Protein AF-A0A7C1VU36-F1 (afdb_monomer_lite)

Secondary structure (DSSP, 8-state):
-EES-B-TT-B-TT-B-TT-BEES-EEES-B-TT-B-GGG-B-GGG-EEESEEE-HHHHHHHHHHH-S-TT--EEEPP-

Radius of gyration: 11.1 Å; chains: 1; bounding box: 26×27×23 Å

Structure (mmCIF, N/CA/C/O backbone):
data_AF-A0A7C1VU36-F1
#
_entry.id   AF-A0A7C1VU36-F1
#
loop_
_atom_site.group_PDB
_atom_site.id
_atom_site.type_symbol
_atom_site.label_atom_id
_atom_site.label_alt_id
_atom_site.label_comp_id
_atom_site.label_asym_id
_atom_site.label_entity_id
_atom_site.label_seq_id
_atom_site.pdbx_PDB_ins_code
_atom_site.Cartn_x
_atom_site.Cartn_y
_atom_site.Cartn_z
_atom_site.occupancy
_atom_site.B_iso_or_equiv
_atom_site.auth_seq_id
_atom_site.auth_comp_id
_atom_site.auth_asym_id
_atom_site.auth_atom_id
_atom_site.pdbx_PDB_model_num
ATOM 1 N N . GLU A 1 1 ? 1.189 -12.993 1.265 1.00 84.56 1 GLU A N 1
ATOM 2 C CA . GLU A 1 1 ? 2.550 -12.415 1.268 1.00 84.56 1 GLU A CA 1
ATOM 3 C C . GLU A 1 1 ? 2.923 -11.986 -0.146 1.00 84.56 1 GLU A C 1
ATOM 5 O O . GLU A 1 1 ? 2.726 -12.772 -1.065 1.00 84.56 1 GLU A O 1
ATOM 10 N N . LEU A 1 2 ? 3.416 -10.757 -0.325 1.00 88.69 2 LEU A N 1
ATOM 11 C CA . LEU A 1 2 ? 3.860 -10.207 -1.610 1.00 88.69 2 LEU A CA 1
ATOM 12 C C . LEU A 1 2 ? 5.233 -9.552 -1.443 1.00 88.69 2 LEU A C 1
ATOM 14 O O . LEU A 1 2 ? 5.433 -8.751 -0.531 1.00 88.69 2 LEU A O 1
ATOM 18 N N . ARG A 1 3 ? 6.174 -9.870 -2.337 1.00 91.56 3 ARG A N 1
ATOM 19 C CA . ARG A 1 3 ? 7.539 -9.332 -2.302 1.00 91.56 3 ARG A CA 1
ATOM 20 C C . ARG A 1 3 ? 7.910 -8.735 -3.651 1.00 91.56 3 ARG A C 1
ATOM 22 O O . ARG A 1 3 ? 7.795 -9.429 -4.658 1.00 91.56 3 ARG A O 1
ATOM 29 N N . LYS A 1 4 ? 8.383 -7.484 -3.665 1.00 92.31 4 LYS A N 1
ATOM 30 C CA . LYS A 1 4 ? 8.875 -6.778 -4.868 1.00 92.31 4 LYS A CA 1
ATOM 31 C C . LYS A 1 4 ? 7.889 -6.763 -6.044 1.00 92.31 4 LYS A C 1
ATOM 33 O O . LYS A 1 4 ? 8.294 -6.795 -7.202 1.00 92.31 4 LYS A O 1
ATOM 38 N N . VAL A 1 5 ? 6.595 -6.752 -5.734 1.00 96.25 5 VAL A N 1
ATOM 39 C CA . VAL A 1 5 ? 5.525 -6.646 -6.731 1.00 96.25 5 VAL A CA 1
ATOM 40 C C . VAL A 1 5 ? 5.361 -5.184 -7.132 1.00 96.25 5 VAL A C 1
ATOM 42 O O . VAL A 1 5 ? 5.497 -4.292 -6.294 1.00 96.25 5 VAL A O 1
ATOM 45 N N . ASP A 1 6 ? 5.061 -4.956 -8.405 1.00 97.06 6 ASP A N 1
ATOM 46 C CA . ASP A 1 6 ? 4.723 -3.648 -8.949 1.00 97.06 6 ASP A CA 1
ATOM 47 C C . ASP A 1 6 ? 3.212 -3.581 -9.221 1.00 97.06 6 ASP A C 1
ATOM 49 O O . ASP A 1 6 ? 2.679 -4.369 -10.002 1.00 97.06 6 ASP A O 1
ATOM 53 N N . PHE A 1 7 ? 2.529 -2.656 -8.547 1.00 97.88 7 PHE A N 1
ATOM 54 C CA . PHE A 1 7 ? 1.107 -2.355 -8.716 1.00 97.88 7 PHE A CA 1
ATOM 55 C C . PHE A 1 7 ? 0.882 -1.058 -9.503 1.00 97.88 7 PHE A C 1
ATOM 57 O O . PHE A 1 7 ? -0.092 -0.343 -9.260 1.00 97.88 7 PHE A O 1
ATOM 64 N N . THR A 1 8 ? 1.789 -0.714 -10.418 1.00 98.12 8 THR A N 1
ATOM 65 C CA . THR A 1 8 ? 1.643 0.470 -11.264 1.00 98.12 8 THR A CA 1
ATOM 66 C C . THR A 1 8 ? 0.292 0.473 -11.989 1.00 98.12 8 THR A C 1
ATOM 68 O O . THR A 1 8 ? -0.084 -0.517 -12.611 1.00 98.12 8 THR A O 1
ATOM 71 N N . ASP A 1 9 ? -0.439 1.588 -11.884 1.00 98.38 9 ASP A N 1
ATOM 72 C CA . ASP A 1 9 ? -1.773 1.819 -12.465 1.00 98.38 9 ASP A CA 1
ATOM 73 C C . ASP A 1 9 ? -2.873 0.831 -12.002 1.00 98.38 9 ASP A C 1
ATOM 75 O O . ASP A 1 9 ? -3.957 0.782 -12.587 1.00 98.38 9 ASP A O 1
ATOM 79 N N . ALA A 1 10 ? -2.637 0.050 -10.941 1.00 98.38 10 ALA A N 1
ATOM 80 C CA . ALA A 1 10 ? -3.616 -0.912 -10.440 1.00 98.38 10 ALA A CA 1
ATOM 81 C C . ALA A 1 10 ? -4.796 -0.229 -9.728 1.00 98.38 10 ALA A C 1
ATOM 83 O O . ALA A 1 10 ? -4.607 0.647 -8.876 1.00 98.38 10 ALA A O 1
ATOM 84 N N . ASP A 1 11 ? -6.015 -0.699 -10.006 1.00 98.31 11 ASP A N 1
ATOM 85 C CA . ASP A 1 11 ? -7.201 -0.350 -9.223 1.00 98.31 11 ASP A CA 1
ATOM 86 C C . ASP A 1 11 ? -7.414 -1.374 -8.104 1.00 98.31 11 ASP A C 1
ATOM 88 O O . ASP A 1 11 ? -7.770 -2.526 -8.353 1.00 98.31 11 ASP A O 1
ATOM 92 N N . LEU A 1 12 ? -7.156 -0.955 -6.867 1.00 98.00 12 LEU A N 1
ATOM 93 C CA . LEU A 1 12 ? -7.308 -1.762 -5.655 1.00 98.00 12 LEU A CA 1
ATOM 94 C C . LEU A 1 12 ? -8.407 -1.183 -4.751 1.00 98.00 12 LEU A C 1
ATOM 96 O O . LEU A 1 12 ? -8.447 -1.475 -3.554 1.00 98.00 12 LEU A O 1
ATOM 100 N N . ALA A 1 13 ? -9.291 -0.338 -5.291 1.00 97.62 13 ALA A N 1
ATOM 101 C CA . ALA A 1 13 ? -10.328 0.302 -4.499 1.00 97.62 13 ALA A CA 1
ATOM 102 C C . ALA A 1 13 ? -11.217 -0.720 -3.781 1.00 97.62 13 ALA A C 1
ATOM 104 O O . ALA A 1 13 ? -11.707 -1.681 -4.372 1.00 97.62 13 ALA A O 1
ATOM 105 N N . GLY A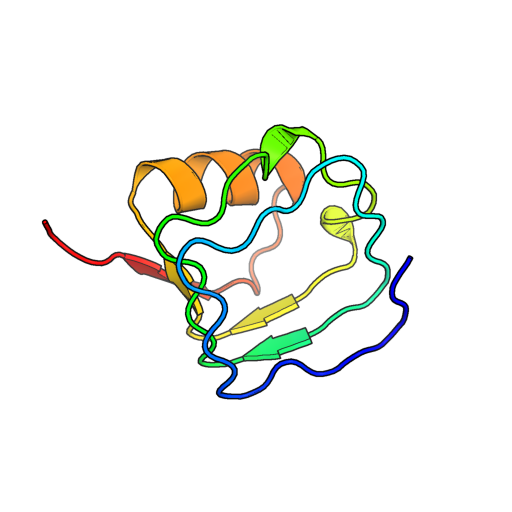 1 14 ? -11.443 -0.495 -2.487 1.00 97.69 14 GLY A N 1
ATOM 106 C CA . GLY A 1 14 ? -12.275 -1.372 -1.661 1.00 97.69 14 GLY A CA 1
ATOM 107 C C . GLY A 1 14 ? -11.674 -2.744 -1.336 1.00 97.69 14 GLY A C 1
ATOM 108 O O . GLY A 1 14 ? -12.359 -3.537 -0.685 1.00 97.69 14 GLY A O 1
ATOM 109 N N . ALA A 1 15 ? -10.441 -3.038 -1.769 1.00 98.00 15 ALA A N 1
ATOM 110 C CA . ALA A 1 15 ? -9.792 -4.315 -1.494 1.00 98.00 15 ALA A CA 1
ATOM 111 C C . ALA A 1 15 ? -9.582 -4.540 0.013 1.00 98.00 15 ALA A C 1
ATOM 113 O O . ALA A 1 15 ? -9.448 -3.598 0.797 1.00 98.00 15 ALA A O 1
ATOM 114 N N . ASP A 1 16 ? -9.555 -5.807 0.413 1.00 97.25 16 ASP A N 1
ATOM 115 C CA . ASP A 1 16 ? -9.320 -6.209 1.796 1.00 97.25 16 ASP A CA 1
ATOM 116 C C . ASP A 1 16 ? -7.843 -6.554 2.003 1.00 97.25 16 ASP A C 1
ATOM 118 O O . ASP A 1 16 ? -7.302 -7.396 1.281 1.00 97.25 16 ASP A O 1
ATOM 122 N N . PHE A 1 17 ? -7.181 -5.855 2.929 1.00 95.69 17 PHE A N 1
ATOM 123 C CA . PHE A 1 17 ? -5.766 -6.045 3.253 1.00 95.69 17 PHE A CA 1
ATOM 124 C C . PHE A 1 17 ? -5.561 -6.765 4.603 1.00 95.69 17 PHE A C 1
ATOM 126 O O . PHE A 1 17 ? -4.468 -6.701 5.175 1.00 95.69 17 PHE A O 1
ATOM 133 N N . ASP A 1 18 ? -6.577 -7.483 5.098 1.00 95.19 18 ASP A N 1
ATOM 134 C CA . ASP A 1 18 ? -6.468 -8.268 6.331 1.00 95.19 18 ASP A CA 1
ATOM 135 C C . ASP A 1 18 ? -5.307 -9.279 6.272 1.00 95.19 18 ASP A C 1
ATOM 137 O O . ASP A 1 18 ? -5.133 -10.014 5.297 1.00 95.19 18 ASP A O 1
ATOM 141 N N . ASP A 1 19 ? -4.472 -9.254 7.313 1.00 93.19 19 ASP A N 1
ATOM 142 C CA . ASP A 1 19 ? -3.237 -10.041 7.476 1.00 93.19 19 ASP A CA 1
ATOM 143 C C . ASP A 1 19 ? -2.296 -10.082 6.245 1.00 93.19 19 ASP A C 1
ATOM 145 O O . ASP A 1 19 ? -1.526 -11.028 6.027 1.00 93.19 19 ASP A O 1
ATOM 149 N N . VAL A 1 20 ? -2.299 -9.031 5.419 1.00 95.38 20 VAL A N 1
ATOM 150 C CA . VAL A 1 20 ? -1.375 -8.934 4.285 1.00 95.38 20 VAL A CA 1
ATOM 151 C C . VAL A 1 20 ? 0.037 -8.594 4.770 1.00 95.38 20 VAL A C 1
ATOM 153 O O . VAL A 1 20 ? 0.270 -7.693 5.574 1.00 95.38 20 VAL A O 1
ATOM 156 N N . THR A 1 21 ? 1.022 -9.308 4.224 1.00 95.69 21 THR A N 1
ATOM 157 C CA . THR A 1 21 ? 2.451 -8.998 4.383 1.00 95.69 21 THR A CA 1
ATOM 158 C C . THR A 1 21 ? 3.014 -8.499 3.058 1.00 95.69 21 THR A C 1
ATOM 160 O O . THR A 1 21 ? 2.945 -9.227 2.060 1.00 95.69 21 THR A O 1
ATOM 163 N N . LEU A 1 22 ? 3.568 -7.285 3.063 1.00 94.25 22 LEU A N 1
ATOM 164 C CA . LEU A 1 22 ? 4.210 -6.626 1.926 1.00 94.25 22 LEU A CA 1
ATOM 165 C C . LEU A 1 22 ? 5.694 -6.397 2.228 1.00 94.25 22 LEU A C 1
ATOM 167 O O . LEU A 1 22 ? 6.040 -5.962 3.319 1.00 94.25 22 LEU A O 1
ATOM 171 N N . ASP A 1 23 ? 6.570 -6.639 1.258 1.00 93.00 23 ASP A N 1
ATOM 172 C CA . ASP A 1 23 ? 7.993 -6.305 1.377 1.00 93.00 23 ASP A CA 1
ATOM 173 C C . ASP A 1 23 ? 8.539 -5.759 0.053 1.00 93.00 23 ASP A C 1
ATOM 175 O O . ASP A 1 23 ? 8.517 -6.440 -0.977 1.00 93.00 23 ASP A O 1
ATOM 179 N N . GLY A 1 24 ? 9.006 -4.509 0.061 1.00 91.50 24 GLY A N 1
ATOM 180 C CA . GLY A 1 24 ? 9.571 -3.866 -1.130 1.00 91.50 24 GLY A CA 1
ATOM 181 C C . GLY A 1 24 ? 8.576 -3.678 -2.278 1.00 91.50 24 GLY A C 1
ATOM 182 O O . GLY A 1 24 ? 8.986 -3.702 -3.435 1.00 91.50 24 GLY A O 1
ATOM 183 N N . VAL A 1 25 ? 7.276 -3.582 -1.988 1.00 96.06 25 VAL A N 1
ATOM 184 C CA . VAL A 1 25 ? 6.221 -3.441 -3.003 1.00 96.06 25 VAL A CA 1
ATOM 185 C C . VAL A 1 25 ? 6.141 -1.995 -3.496 1.00 96.06 25 VAL A C 1
ATOM 187 O O . VAL A 1 25 ? 6.275 -1.050 -2.713 1.00 96.06 25 VAL A O 1
ATOM 190 N N . TYR A 1 26 ? 5.904 -1.831 -4.796 1.00 96.06 26 TYR A N 1
ATOM 191 C CA . TYR A 1 26 ? 5.768 -0.536 -5.453 1.00 96.06 26 TYR A CA 1
ATOM 192 C C . TYR A 1 26 ? 4.303 -0.254 -5.779 1.00 96.06 26 TYR A C 1
ATOM 194 O O . TYR A 1 26 ? 3.663 -0.996 -6.521 1.00 96.06 26 TYR A O 1
ATOM 202 N N . PHE A 1 27 ? 3.786 0.850 -5.248 1.00 97.44 27 PHE A N 1
ATOM 203 C CA . PHE A 1 27 ? 2.495 1.420 -5.611 1.00 97.44 27 PHE A CA 1
ATOM 204 C C . PHE A 1 27 ? 2.748 2.712 -6.385 1.00 97.44 27 PHE A C 1
ATOM 206 O O . PHE A 1 27 ? 3.227 3.696 -5.821 1.00 97.44 27 PHE A O 1
ATOM 213 N N . CYS A 1 28 ? 2.454 2.717 -7.682 1.00 97.81 28 CYS A N 1
ATOM 214 C CA . CYS A 1 28 ? 2.660 3.879 -8.542 1.00 97.81 28 CYS A CA 1
ATOM 215 C C . CYS A 1 28 ? 1.373 4.183 -9.304 1.00 97.81 28 CYS A C 1
ATOM 217 O O . CYS A 1 28 ? 0.880 3.328 -10.029 1.00 97.81 28 CYS A O 1
ATOM 219 N N . ARG A 1 29 ? 0.796 5.376 -9.132 1.00 98.31 29 ARG A N 1
ATOM 220 C CA . ARG A 1 29 ? -0.491 5.760 -9.748 1.00 98.31 29 ARG A CA 1
ATOM 221 C C . ARG A 1 29 ? -1.631 4.761 -9.492 1.00 98.31 29 ARG A C 1
ATOM 223 O O . ARG A 1 29 ? -2.585 4.687 -10.259 1.00 98.31 29 ARG A O 1
ATOM 230 N N . SER A 1 30 ? -1.534 3.986 -8.415 1.00 98.44 30 SER A N 1
ATOM 231 C CA . SER A 1 30 ? -2.552 3.015 -8.034 1.00 98.44 30 SER A CA 1
ATOM 232 C C . SER A 1 30 ? -3.663 3.668 -7.216 1.00 98.44 30 SER A C 1
ATOM 234 O O . SER A 1 30 ? -3.497 4.743 -6.627 1.00 98.44 30 SER A O 1
ATOM 236 N N . ASN A 1 31 ? -4.809 2.997 -7.160 1.00 98.44 31 ASN A N 1
ATOM 237 C CA . ASN A 1 31 ? -5.966 3.440 -6.398 1.00 98.44 31 ASN A CA 1
ATOM 238 C C . ASN A 1 31 ? -6.175 2.562 -5.163 1.00 98.44 31 ASN A C 1
ATOM 240 O O . ASN A 1 31 ? -6.581 1.413 -5.289 1.00 98.44 31 ASN A O 1
ATOM 244 N N . LEU A 1 32 ? -5.933 3.115 -3.972 1.00 97.81 32 LEU A N 1
ATOM 245 C CA . LEU A 1 32 ? -6.174 2.443 -2.691 1.00 97.81 32 LEU A CA 1
ATOM 246 C C . LEU A 1 32 ? -7.440 2.956 -1.988 1.00 97.81 32 LEU A C 1
ATOM 248 O O . LEU A 1 32 ? -7.669 2.637 -0.822 1.00 97.81 32 LEU A O 1
ATOM 252 N N . VAL A 1 33 ? -8.280 3.762 -2.646 1.00 97.75 33 VAL A N 1
ATOM 253 C CA . VAL A 1 33 ? -9.461 4.360 -2.004 1.00 97.75 33 VAL A CA 1
ATOM 254 C C . VAL A 1 33 ? -10.399 3.282 -1.465 1.00 97.75 33 VAL A C 1
ATOM 256 O O . VAL A 1 33 ? -10.876 2.418 -2.194 1.00 97.75 33 VAL A O 1
ATOM 259 N N . GLY A 1 34 ? -10.702 3.357 -0.171 1.00 97.00 34 GLY A N 1
ATOM 260 C CA . GLY A 1 34 ? -11.628 2.435 0.490 1.00 97.00 34 GLY A CA 1
ATOM 261 C C . GLY A 1 34 ? -11.052 1.053 0.808 1.00 97.00 34 GLY A C 1
ATOM 262 O O . GLY A 1 34 ? -11.795 0.221 1.321 1.00 97.00 34 GLY A O 1
ATOM 263 N N . VAL A 1 35 ? -9.764 0.805 0.535 1.00 97.12 35 VAL A N 1
ATOM 264 C CA . VAL A 1 35 ? -9.043 -0.358 1.074 1.00 97.12 35 VAL A CA 1
ATOM 265 C C . VAL A 1 35 ? -9.238 -0.450 2.586 1.00 97.12 35 VAL A C 1
ATOM 267 O O . VAL A 1 35 ? -9.149 0.560 3.294 1.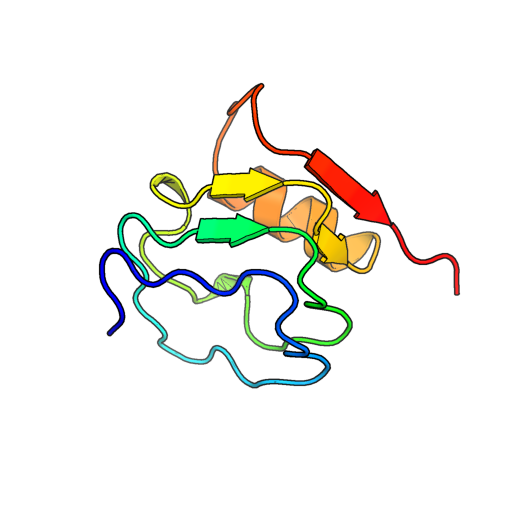00 97.12 35 VAL A O 1
ATOM 270 N N . LYS A 1 36 ? -9.509 -1.670 3.049 1.00 96.94 36 LYS A N 1
ATOM 271 C CA . LYS A 1 36 ? -9.809 -2.017 4.442 1.00 96.94 36 LYS A CA 1
ATOM 272 C C . LYS A 1 36 ? -8.585 -2.626 5.120 1.00 96.94 36 LYS A C 1
ATOM 274 O O . LYS A 1 36 ? -7.760 -3.223 4.436 1.00 96.94 36 LYS A O 1
ATOM 279 N N . ASN A 1 37 ? -8.516 -2.527 6.447 1.00 96.62 37 ASN A N 1
ATOM 280 C CA . ASN A 1 37 ? -7.509 -3.198 7.277 1.00 96.62 37 ASN A CA 1
ATOM 281 C C . ASN A 1 37 ? -6.058 -2.801 6.920 1.00 96.62 37 ASN A C 1
ATOM 283 O O . ASN A 1 37 ? -5.139 -3.616 6.945 1.00 96.62 37 ASN A O 1
ATOM 287 N N . ILE A 1 38 ? -5.832 -1.530 6.563 1.00 94.75 38 ILE A N 1
ATOM 288 C CA . ILE A 1 38 ? -4.488 -1.011 6.242 1.00 94.75 38 ILE A CA 1
ATOM 289 C C . ILE A 1 38 ? -3.584 -1.100 7.474 1.00 94.75 38 ILE A C 1
ATOM 291 O O . ILE A 1 38 ? -2.422 -1.476 7.368 1.00 94.75 38 ILE A O 1
ATOM 295 N N . GLU A 1 39 ? -4.131 -0.801 8.646 1.00 93.25 39 GLU A N 1
ATOM 296 C CA . GLU A 1 39 ? -3.453 -0.794 9.937 1.00 93.25 39 GLU A CA 1
ATOM 297 C C . GLU A 1 39 ? -2.905 -2.164 10.364 1.00 93.25 39 GLU A C 1
ATOM 299 O O . GLU A 1 39 ? -1.996 -2.225 11.193 1.00 93.25 39 GLU A O 1
ATOM 304 N N . THR A 1 40 ? -3.415 -3.263 9.795 1.00 94.50 40 THR A N 1
ATOM 305 C CA . THR A 1 40 ? -2.947 -4.626 10.100 1.00 94.50 40 THR A CA 1
ATOM 306 C C . THR A 1 40 ? -1.822 -5.099 9.181 1.00 94.50 40 THR A C 1
ATOM 308 O O . THR A 1 40 ? -1.217 -6.144 9.433 1.00 94.50 40 THR A O 1
ATOM 311 N N . VAL A 1 41 ? -1.523 -4.350 8.116 1.00 94.31 41 VAL A 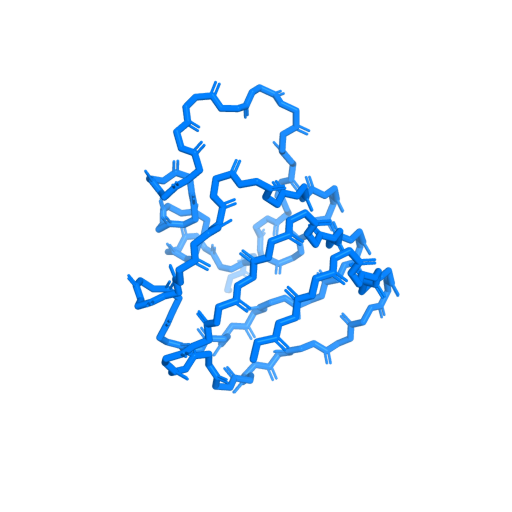N 1
ATOM 312 C CA . VAL A 1 41 ? -0.539 -4.744 7.103 1.00 94.31 41 VAL A CA 1
ATOM 313 C C . VAL A 1 41 ? 0.873 -4.738 7.676 1.00 94.31 41 VAL A C 1
ATOM 315 O O . VAL A 1 41 ? 1.346 -3.762 8.262 1.00 94.31 41 VAL A O 1
ATOM 318 N N . LYS A 1 42 ? 1.603 -5.823 7.431 1.00 94.50 42 LYS A N 1
ATOM 319 C CA . LYS A 1 42 ? 3.004 -5.968 7.842 1.00 94.50 42 LYS A CA 1
ATOM 320 C C . LYS A 1 42 ? 3.939 -5.528 6.716 1.00 94.50 42 LYS A C 1
ATOM 322 O O . LYS A 1 42 ? 3.700 -5.834 5.551 1.00 94.50 42 LYS A O 1
ATOM 327 N N . GLY A 1 43 ? 5.032 -4.853 7.081 1.00 90.94 43 GLY A N 1
ATOM 328 C CA . GLY A 1 43 ? 6.135 -4.511 6.170 1.00 90.94 43 GLY A CA 1
ATOM 329 C C . GLY A 1 43 ? 5.923 -3.274 5.282 1.00 90.94 43 GLY A C 1
ATOM 330 O O . GLY A 1 43 ? 6.726 -3.008 4.386 1.00 90.94 43 GLY A O 1
ATOM 331 N N . PHE A 1 44 ? 4.911 -2.446 5.576 1.00 88.00 44 PHE A N 1
ATOM 332 C CA . PHE A 1 44 ? 4.669 -1.188 4.855 1.00 88.00 44 PHE A CA 1
ATOM 333 C C . PHE A 1 44 ? 5.874 -0.241 4.814 1.00 88.00 44 PHE A C 1
ATOM 335 O O . PHE A 1 44 ? 6.055 0.452 3.817 1.00 88.00 44 PHE A O 1
ATOM 342 N N . GLY A 1 45 ? 6.723 -0.240 5.848 1.00 89.19 45 GLY A N 1
ATOM 343 C CA . GLY A 1 45 ? 7.927 0.599 5.903 1.00 89.19 45 GLY A CA 1
ATOM 344 C C . GLY A 1 45 ? 8.921 0.372 4.758 1.00 89.19 45 GLY A C 1
ATOM 345 O O . GLY A 1 45 ? 9.702 1.268 4.453 1.00 89.19 45 GLY A O 1
ATOM 346 N N . ASN A 1 46 ? 8.861 -0.782 4.084 1.00 90.75 46 ASN A N 1
ATOM 347 C CA . ASN A 1 46 ? 9.701 -1.087 2.924 1.00 90.75 46 ASN A CA 1
ATOM 348 C C . ASN A 1 46 ? 9.014 -0.780 1.583 1.00 90.75 46 ASN A C 1
ATOM 350 O O . ASN A 1 46 ? 9.613 -0.991 0.532 1.00 90.75 46 ASN A O 1
ATOM 354 N N . CYS A 1 47 ? 7.754 -0.339 1.592 1.00 93.31 47 CYS A N 1
ATOM 355 C CA . CYS A 1 47 ? 6.993 -0.062 0.378 1.00 93.31 47 CYS A CA 1
ATOM 356 C C . CYS A 1 47 ? 7.213 1.372 -0.113 1.00 93.31 47 CYS A C 1
A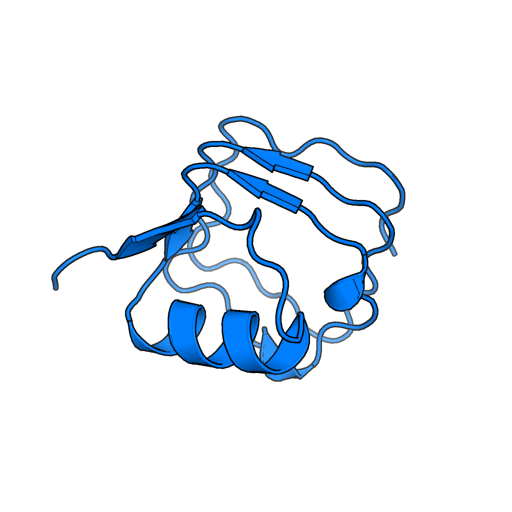TOM 358 O O . CYS A 1 47 ? 7.510 2.289 0.658 1.00 93.31 47 CYS A O 1
ATOM 360 N N . VAL A 1 48 ? 7.020 1.567 -1.416 1.00 94.31 48 VAL A N 1
ATOM 361 C CA . VAL A 1 48 ? 7.146 2.870 -2.075 1.00 94.31 48 VAL A CA 1
ATOM 362 C C . VAL A 1 48 ? 5.799 3.277 -2.656 1.00 94.31 48 VAL A C 1
ATOM 364 O O . VAL A 1 48 ? 5.138 2.474 -3.314 1.00 94.31 48 VAL A O 1
ATOM 367 N N . PHE A 1 49 ? 5.415 4.534 -2.438 1.00 96.12 49 PHE A N 1
ATOM 368 C CA . PHE A 1 49 ? 4.159 5.115 -2.906 1.00 96.12 49 PHE A CA 1
ATOM 369 C C . PHE A 1 49 ? 4.444 6.342 -3.764 1.00 96.12 49 PHE A C 1
ATOM 371 O O . PHE A 1 49 ? 4.969 7.342 -3.275 1.00 96.12 49 PHE A O 1
ATOM 378 N N . VAL A 1 50 ? 4.075 6.291 -5.039 1.00 96.62 50 VAL A N 1
ATOM 379 C CA . VAL A 1 50 ? 4.230 7.403 -5.980 1.00 96.62 50 VAL A CA 1
ATOM 380 C C . VAL A 1 50 ? 2.882 7.710 -6.610 1.00 96.62 50 VAL A C 1
ATOM 382 O O . VAL A 1 50 ? 2.311 6.867 -7.289 1.00 96.62 50 VAL A O 1
ATOM 385 N N . ASP A 1 51 ? 2.369 8.920 -6.395 1.00 97.56 51 ASP A N 1
ATOM 386 C CA . ASP A 1 51 ? 1.099 9.381 -6.974 1.00 97.56 51 ASP A CA 1
ATOM 387 C C . ASP A 1 51 ? -0.094 8.450 -6.651 1.00 97.56 51 ASP A C 1
ATOM 389 O O . ASP A 1 51 ? -0.983 8.248 -7.474 1.00 97.56 51 ASP A O 1
ATOM 393 N N . VAL A 1 52 ? -0.117 7.868 -5.447 1.00 97.56 52 VAL A N 1
ATOM 394 C CA . VAL A 1 52 ? -1.143 6.890 -5.037 1.00 97.56 52 VAL A CA 1
ATOM 395 C C . VAL A 1 52 ? -2.405 7.597 -4.551 1.00 97.56 52 VAL A C 1
ATOM 397 O O . VAL A 1 52 ? -2.334 8.483 -3.695 1.00 97.56 52 VAL A O 1
ATOM 400 N N . LEU A 1 53 ? -3.565 7.192 -5.070 1.00 98.38 53 LEU A N 1
ATOM 401 C CA . LEU A 1 53 ? -4.858 7.751 -4.682 1.00 98.38 53 LEU A CA 1
ATOM 402 C C . LEU A 1 53 ? -5.362 7.111 -3.380 1.00 98.38 53 LEU A C 1
ATOM 404 O O . LEU A 1 53 ? -5.499 5.892 -3.290 1.00 98.38 53 LEU A O 1
ATOM 408 N N . VAL A 1 54 ? -5.671 7.944 -2.386 1.00 97.88 54 VAL A N 1
ATOM 409 C CA . VAL A 1 54 ? -6.112 7.538 -1.038 1.00 97.88 54 VAL A CA 1
ATOM 410 C C . VAL A 1 54 ? -7.177 8.492 -0.491 1.00 97.88 54 VAL A C 1
ATOM 412 O O . VAL A 1 54 ? -7.341 9.614 -0.981 1.00 97.88 54 VAL A O 1
ATOM 415 N N . THR A 1 55 ? -7.897 8.084 0.556 1.00 97.62 55 THR A N 1
ATOM 416 C CA . THR A 1 55 ? -8.653 9.025 1.401 1.00 97.62 55 THR A CA 1
ATOM 417 C C . THR A 1 55 ? -7.729 9.756 2.382 1.00 97.62 55 THR A C 1
ATOM 419 O O . THR A 1 55 ? -6.579 9.365 2.588 1.00 97.62 55 THR A O 1
ATOM 422 N N . GLY A 1 56 ? -8.229 10.824 3.016 1.00 96.19 56 GLY A N 1
ATOM 423 C CA . GLY A 1 56 ? -7.474 11.541 4.051 1.00 96.19 56 GLY A CA 1
ATOM 424 C C . GLY A 1 56 ? -7.101 10.651 5.242 1.00 96.19 56 GLY A C 1
ATOM 425 O O . GLY A 1 56 ? -5.979 10.731 5.735 1.00 96.19 56 GLY A O 1
ATOM 426 N N . GLU A 1 57 ? -8.006 9.758 5.646 1.00 95.12 57 GLU A N 1
ATOM 427 C CA . GLU A 1 57 ? -7.760 8.808 6.735 1.00 95.12 57 GLU A CA 1
ATOM 428 C C . GLU A 1 57 ? -6.726 7.747 6.346 1.00 95.12 57 GLU A C 1
ATOM 430 O O . GLU A 1 57 ? -5.777 7.505 7.083 1.00 95.12 57 GLU A O 1
ATOM 435 N N . GLN A 1 58 ? -6.842 7.173 5.147 1.00 95.69 58 GLN A N 1
ATOM 436 C CA . GLN A 1 58 ? -5.866 6.195 4.662 1.00 95.69 58 GLN A CA 1
ATOM 437 C C . GLN A 1 58 ? -4.470 6.803 4.536 1.00 95.69 58 GLN A C 1
ATOM 439 O O . GLN A 1 58 ? -3.494 6.160 4.906 1.00 95.69 58 GLN A O 1
ATOM 444 N N . LYS A 1 59 ? -4.367 8.056 4.069 1.00 95.50 59 LYS A N 1
ATOM 445 C CA . LYS A 1 59 ? -3.093 8.781 4.047 1.00 95.50 59 LYS A CA 1
ATOM 446 C C . LYS A 1 59 ? -2.476 8.845 5.447 1.00 95.50 59 LYS A C 1
ATOM 448 O O . LYS A 1 59 ? -1.312 8.492 5.594 1.00 95.50 59 LYS A O 1
ATOM 453 N N . ARG A 1 60 ? -3.255 9.259 6.455 1.00 94.62 60 ARG A N 1
ATOM 454 C CA . ARG A 1 60 ? -2.798 9.368 7.850 1.00 94.62 60 ARG A CA 1
ATOM 455 C C . ARG A 1 60 ? -2.263 8.030 8.365 1.00 94.62 60 ARG A C 1
ATOM 457 O O . ARG A 1 60 ? -1.144 7.981 8.862 1.00 94.62 60 ARG A O 1
ATOM 464 N N . VAL A 1 61 ? -3.035 6.955 8.194 1.00 94.81 61 VAL A N 1
ATOM 465 C CA . VAL A 1 61 ? -2.648 5.606 8.636 1.00 94.81 61 VAL A CA 1
ATOM 466 C C . VAL A 1 61 ? -1.380 5.135 7.923 1.00 94.81 61 VAL A C 1
ATOM 468 O O . VAL A 1 61 ? -0.440 4.692 8.577 1.00 94.81 61 VAL A O 1
ATOM 471 N N . ILE A 1 62 ? -1.303 5.274 6.594 1.00 94.12 62 ILE A N 1
ATOM 472 C CA . ILE A 1 62 ? -0.117 4.850 5.839 1.00 94.12 62 ILE A CA 1
ATOM 473 C C . ILE A 1 62 ? 1.113 5.648 6.287 1.00 94.12 62 ILE A C 1
ATOM 475 O O . ILE A 1 62 ? 2.150 5.040 6.534 1.00 94.12 62 ILE A O 1
ATOM 479 N N . GLU A 1 63 ? 1.009 6.973 6.437 1.00 93.44 63 GLU A N 1
ATOM 480 C CA . GLU A 1 63 ? 2.108 7.839 6.894 1.00 93.44 63 GLU A CA 1
ATOM 481 C C . GLU A 1 63 ? 2.619 7.467 8.296 1.00 93.44 63 GLU A C 1
ATOM 483 O O . GLU A 1 63 ? 3.829 7.492 8.533 1.00 93.44 63 GLU A O 1
ATOM 488 N N . GLU A 1 64 ? 1.729 7.067 9.208 1.00 93.12 64 GLU A N 1
ATOM 489 C CA . GLU A 1 64 ? 2.102 6.539 10.527 1.00 93.12 64 GLU A CA 1
ATOM 490 C C . GLU A 1 64 ? 2.894 5.226 10.413 1.00 93.12 64 GLU A C 1
ATOM 492 O O . GLU A 1 64 ? 3.886 5.039 11.121 1.00 93.12 64 GLU A O 1
ATOM 497 N N . MET A 1 65 ? 2.507 4.339 9.492 1.00 91.38 65 MET A N 1
ATOM 498 C CA . MET A 1 65 ? 3.128 3.020 9.319 1.00 91.38 65 MET A CA 1
ATOM 499 C C . MET A 1 65 ? 4.481 3.053 8.596 1.00 91.38 65 MET A C 1
ATOM 501 O O . MET A 1 65 ? 5.355 2.240 8.900 1.00 91.38 65 MET A O 1
ATOM 505 N N . ILE A 1 66 ? 4.681 3.966 7.640 1.00 90.94 66 ILE A N 1
ATOM 506 C CA . ILE A 1 66 ? 5.931 4.046 6.856 1.00 90.94 66 ILE A CA 1
ATOM 507 C C . ILE A 1 66 ? 7.063 4.802 7.573 1.00 90.94 66 ILE A C 1
ATOM 509 O O . ILE A 1 66 ? 8.206 4.770 7.116 1.00 90.94 66 ILE A O 1
ATOM 513 N N . GLY A 1 67 ? 6.777 5.497 8.680 1.00 81.19 67 GLY A N 1
ATOM 514 C CA . GLY A 1 67 ? 7.737 6.401 9.322 1.00 81.19 67 GLY A CA 1
ATOM 515 C C . GLY A 1 67 ? 8.093 7.600 8.427 1.00 81.19 67 GLY A C 1
ATOM 516 O O . GLY A 1 67 ? 7.515 7.788 7.365 1.00 81.19 67 GLY A O 1
ATOM 517 N N . LYS A 1 68 ? 9.039 8.462 8.830 1.00 64.38 68 LYS A N 1
ATOM 518 C CA . LYS A 1 68 ? 9.424 9.676 8.067 1.00 64.38 68 LYS A CA 1
ATOM 519 C C . LYS A 1 68 ? 10.132 9.354 6.730 1.00 64.38 68 LYS A C 1
ATOM 521 O O . LYS A 1 68 ? 11.306 9.670 6.559 1.00 64.38 68 LYS A O 1
ATOM 526 N N . SER A 1 69 ? 9.433 8.747 5.773 1.00 72.00 69 SER A N 1
ATOM 527 C CA . SER A 1 69 ? 9.888 8.542 4.400 1.00 72.00 69 SER A CA 1
ATOM 528 C C . SER A 1 69 ? 9.504 9.754 3.554 1.00 72.00 69 SER A C 1
ATOM 530 O O . SER A 1 69 ? 8.342 9.953 3.205 1.00 72.00 69 SER A O 1
ATOM 532 N N . LEU A 1 70 ? 10.495 10.584 3.225 1.00 67.12 70 LEU A N 1
ATOM 533 C CA . LEU A 1 70 ? 10.307 11.828 2.466 1.00 67.12 70 LEU A CA 1
ATOM 534 C C . LEU A 1 70 ? 10.038 11.604 0.963 1.00 67.12 70 LEU A C 1
ATOM 536 O O . LEU A 1 70 ? 9.819 12.570 0.238 1.00 67.12 70 LEU A O 1
ATOM 540 N N . GLY A 1 71 ? 10.076 10.354 0.484 1.00 84.88 71 GLY A N 1
ATOM 541 C CA . GLY A 1 71 ? 9.885 10.017 -0.932 1.00 84.88 71 GLY A CA 1
ATOM 542 C C . GLY A 1 71 ? 8.453 9.639 -1.317 1.00 84.88 71 GLY A C 1
ATOM 543 O O . GLY A 1 71 ? 8.131 9.632 -2.503 1.00 84.88 71 GLY A O 1
ATOM 544 N N . ASN A 1 72 ? 7.600 9.333 -0.336 1.00 94.00 72 ASN A N 1
ATOM 545 C CA . ASN A 1 72 ? 6.253 8.844 -0.598 1.00 94.00 72 ASN A CA 1
ATOM 546 C C . ASN A 1 72 ? 5.296 9.998 -0.919 1.00 94.00 72 ASN A C 1
ATOM 548 O O . ASN A 1 72 ? 5.289 11.030 -0.247 1.00 94.00 72 ASN A O 1
ATOM 552 N N . ARG A 1 73 ? 4.481 9.826 -1.962 1.00 95.62 73 ARG A N 1
ATOM 553 C CA . ARG A 1 73 ? 3.561 10.851 -2.459 1.00 95.62 73 ARG A CA 1
ATOM 554 C C . ARG A 1 73 ? 2.154 10.289 -2.629 1.00 95.62 73 ARG A C 1
ATOM 556 O O . ARG A 1 73 ? 1.943 9.319 -3.354 1.00 95.62 73 ARG A O 1
ATOM 563 N N . PHE A 1 74 ? 1.195 10.976 -2.017 1.00 96.19 74 PHE A N 1
ATOM 564 C CA . PHE A 1 74 ? -0.217 10.612 -2.014 1.00 96.19 74 PHE A CA 1
ATOM 565 C C . PHE A 1 74 ? -1.074 11.704 -2.650 1.00 96.19 74 PHE A C 1
ATOM 567 O O . PHE A 1 74 ? -0.869 12.895 -2.400 1.00 96.19 74 PHE A O 1
ATOM 574 N N . ILE A 1 75 ? -2.077 11.287 -3.417 1.00 97.81 75 ILE A N 1
ATOM 575 C CA . ILE A 1 75 ? -3.141 12.140 -3.939 1.00 97.81 75 ILE A CA 1
ATOM 576 C C . ILE A 1 75 ? -4.378 11.871 -3.084 1.00 97.81 75 ILE A C 1
ATOM 578 O O . ILE A 1 75 ? -4.904 10.761 -3.061 1.00 97.81 75 ILE A O 1
ATOM 582 N N . VAL A 1 76 ? -4.841 12.881 -2.348 1.00 97.50 76 VAL A N 1
ATOM 583 C CA . VAL A 1 76 ? -6.013 12.730 -1.477 1.00 97.50 76 VAL A CA 1
ATOM 584 C C . VAL A 1 76 ? -7.278 13.002 -2.281 1.00 97.50 76 VAL A C 1
ATOM 586 O O . VAL A 1 76 ? -7.496 14.127 -2.740 1.00 97.50 76 VAL A O 1
ATOM 589 N N . LYS A 1 77 ? -8.132 11.985 -2.429 1.00 93.31 77 LYS A N 1
ATOM 590 C CA . LYS A 1 77 ? -9.459 12.149 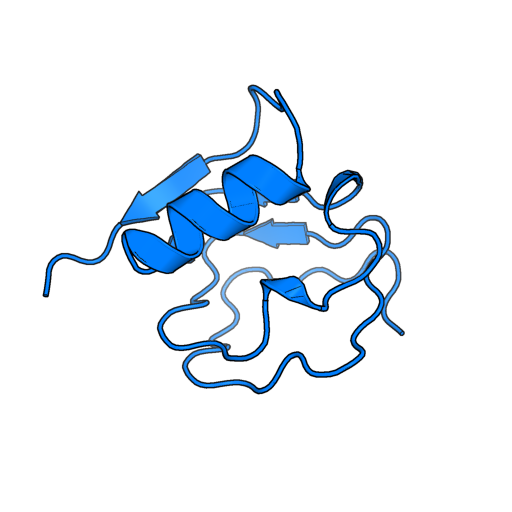-3.028 1.00 93.31 77 LYS A CA 1
ATOM 591 C C . LYS A 1 77 ? -10.326 12.982 -2.084 1.00 93.31 77 LYS A C 1
ATOM 593 O O . LYS A 1 77 ? -10.550 12.594 -0.938 1.00 93.31 77 LYS A O 1
ATOM 598 N N . LYS A 1 78 ? -10.810 14.129 -2.564 1.00 81.50 78 LYS A N 1
ATOM 599 C CA . LYS A 1 78 ? -11.844 14.899 -1.865 1.00 81.50 78 LYS A CA 1
ATOM 600 C C . LYS A 1 78 ? -13.173 14.162 -2.040 1.00 81.50 78 LYS A C 1
ATOM 602 O O . LYS A 1 78 ? -13.512 13.802 -3.168 1.00 81.50 78 LYS A O 1
ATOM 607 N N . GLY A 1 79 ? -13.830 13.864 -0.919 1.00 62.38 79 GLY A N 1
ATOM 608 C CA . GLY A 1 79 ? -15.221 13.410 -0.904 1.00 62.38 79 GLY A CA 1
ATOM 609 C C . GLY A 1 79 ? -16.156 14.504 -1.389 1.00 62.38 79 GLY A C 1
ATOM 610 O O . GLY A 1 79 ? -15.788 15.691 -1.223 1.00 62.38 79 GLY A O 1
#

Sequence (79 aa):
ELRKVDFTDADLAGADFDDVTLDGVYFCRSNLVGVKNIETVKGFGNCVFVDVLVTGEQKRVIEEMIGKSLGNRFIVKKG

pLDDT: mean 93.32, std 7.25, range [62.38, 98.44]

Foldseek 3Di:
DDECAECAQPECALPECAQAEYAQYEAACYEDENYPDPLNYHHLLNYAAHAYEYAPVSVVSSCVVNDPDPRHDYDHDDD

=== Feature glossary ===
The record interleaves many kinds of information about one protein. Here is each kind framed as the question it answers.

Q: What are the backbone torsion angles?
A: φ (phi) and ψ (psi) are the two rotatable backbone dihedrals per residue: φ is the C(i-1)–N–Cα–C torsion, ψ is the N–Cα–C–N(i+1) torsion, both in degrees on (−180°, 180°]. α-helical residues cluster near (−60°, −45°); β-strand residues near (−120°, +130°). A Ramachandran plot is simply a scatter of (φ, ψ) for every residue.

Q: What is the amino-acid chain?
A: This is the polypeptide sequence — one letter per residue, N-terminus first. Length ranges from a few dozen residues for small domains to over a thousand for large multi-domain proteins.

Q: How mobile is each atom in the crystal?
A: For experimental (PDB) structures, the B-factor (temperature factor) quantifies the positional spread of each atom in the crystal — a combination of thermal vibration and static disorder — in units of Å². High B-factors mark flexible loops or poorly resolved regions; low B-factors mark the rigid, well-ordered core.

Q: Are the domains correctly placed relative to each other?
A: Predicted Aligned Error (PAE) is an AlphaFold confidence matrix: entry (i, j) is the expected error in the position of residue j, in ångströms, when the prediction is superimposed on the true structure at residue i. Low PAE within a block of residues means that block is internally rigid and well-predicted; high PAE between two blocks means their relative placement is uncertain even if each block individually is confident.

Q: How confident is the AlphaFold model at each residue?
A: pLDDT is the predicted lDDT-Cα score: AlphaFold's confidence that the local enviro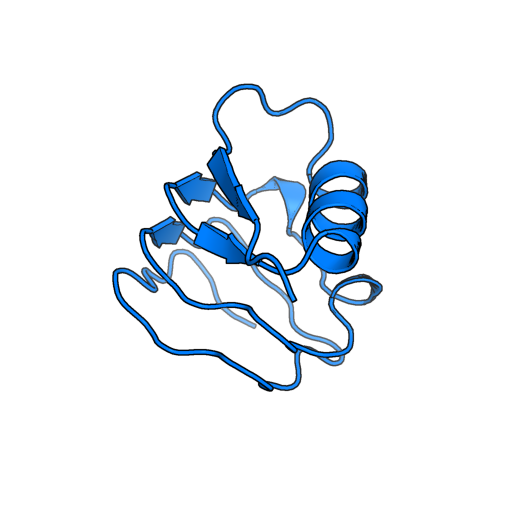nment of each residue (all inter-atomic distances within 15 Å) is correctly placed. It is a per-residue number between 0 and 100, with higher meaning more reliable.

Q: What family and function is it annotated with?
A: Functional annotations link the protein to curated databases. InterPro entries identify conserved domains and families by matching the sequence against member-database signatures (Pfam, PROSITE, CDD, …). Gene Ontology (GO) terms describe molecular function, biological process, and cellular component in a controlled vocabulary. CATH places the structure in a hierarchical fold classification (Class/Architecture/Topology/Homologous-superfamily). The organism is the source species.

Q: How big and how compact is the whole molecule?
A: Three whole-structure scalars: the radius of gyration (RMS distance of Cα from centroid, in Å), the count of Cα–Cα contacts (pairs closer than 8 Å and separated by more than four residues in sequence — i.e. tertiary, not local, contacts), and the bounding-box dimensions. Together they distinguish compact globular folds from extended fibres or disordered chains.

Q: What known structures does this most resemble?
A: The Foldseek neighbor list gives the closest experimentally determined structures in the PDB, ranked by structural alignment. TM-score near 1 means near-identical fold; near 0.3 means only rough topology match. This is how one finds what a novel AlphaFold prediction most resembles in the solved-structure universe.

Q: Which residues are buried vs exposed?
A: SASA measures how much of the protein is reachable by solvent. It is computed by rolling a water-sized probe over the atomic surface and summing the exposed area (Å²). Per-residue SASA distinguishes core (buried, low SASA) from surface (exposed, high SASA) residues; total SASA is a whole-molecule size measure.

Q: Which residues are in helices, strands, or loops?
A: Eight-state secondary structure (DSSP): H is the canonical α-helix, G the tighter 3₁₀-helix, I the wider π-helix; E/B are β-structure, T and S are turns and bends, and '-' is everything else. DSSP derives these from the pattern of main-chain N–H···O=C hydrogen bonds, not from the sequence.

Q: Where is each backbone atom in 3D?
A: Structure coordinates are given as an mmCIF _atom_site loop: one row per atom with element, residue name, chain id, sequence number, and x/y/z position in Å. Only the four main-chain atoms per residue are included here; side chains are omitted to keep the record compact.

Q: What if only a Cα trace is available?
A: Three-state secondary structure (P-SEA) collapses the eight DSSP classes into helix (a), strand (b), and coil (c). P-SEA assigns these from Cα geometry alone — distances and angles — without requiring backbone oxygens, so it works on any Cα trace.

Q: What do the rendered images show?
A: The six renders are orthographic views along the three Cartesian axes in both directions. Representation (cartoon, sticks, or surface) and color scheme (sequence-rainbow or by-chain) vary across proteins so the training set covers all the common visualization conventions.

Q: What does the local fold look like, residue by residue?
A: Foldseek's 3Di representation compresses backbone geometry into a per-residue letter drawn from a learned twenty-state alphabet. It captures the tertiary interaction pattern around each residue — which residues are packed against it in space, regardless of where they are in sequence.

Q: What do the diagnostic plots show?
A: The contact map is a binary N×N matrix image: pixel (i, j) is dark where Cα_i and Cα_j are within 8 Å and |i−j|>4. Because the |i−j|>4 filter removes local helical contacts, off-diagonal stripes parallel to the main diagonal indicate parallel β-sheets; stripes perpendicular to it indicate antiparallel β-sheets. The Ramachandran plot scatters every residue's (φ, ψ) pair against the sterically allowed regions. The PAE heatmap renders the predicted-aligned-error matrix.